Protein AF-A0A9X3S2H2-F1 (afdb_monomer_lite)

Organism: NCBI:txid490573

Sequence (123 aa):
MFLLLKLIRPFLVLVVLVGVYLFAPAIGSVNGKTLHRGVVKGVGGTADVGSKKCSKRGSVTWRCRVYEKGGSDPVTYTVRMRDRRCWSARRASAYTAEGDPLALRASGCLRLRDQVYALAGIG

Foldseek 3Di:
DVVVVVVVVVVVVVVVVVVCQVAPAADDADFQQLVQVVQCVFFVFDCDDPFNGWDDPDDFWTWYWTHHDVHPDTFIWIWGDDPSFKIKIATPDPDDDVVRSTDRIGIDGGGNNSVVCSVVVPD

pLDDT: mean 74.31, std 12.18, range [46.06, 91.38]

Radius of gyration: 18.25 Å; chains: 1; bounding box: 33×25×64 Å

Structure (mmCIF, N/CA/C/O backbone):
data_AF-A0A9X3S2H2-F1
#
_entry.id   AF-A0A9X3S2H2-F1
#
loop_
_atom_site.group_PDB
_atom_site.id
_atom_site.type_symbol
_atom_site.label_atom_id
_atom_site.label_alt_id
_atom_site.label_comp_id
_atom_site.label_asym_id
_atom_site.label_entity_id
_atom_site.label_seq_id
_atom_site.pdbx_PDB_ins_code
_atom_site.Cartn_x
_atom_site.Cartn_y
_atom_site.Cartn_z
_atom_site.occupancy
_atom_site.B_iso_or_equiv
_atom_site.auth_seq_id
_atom_site.auth_comp_id
_atom_site.auth_asym_id
_atom_site.auth_atom_id
_atom_site.pdbx_PDB_model_num
ATOM 1 N N . MET A 1 1 ? -10.336 -15.486 47.677 1.00 51.84 1 MET A N 1
ATOM 2 C CA . MET A 1 1 ? -11.173 -15.792 46.490 1.00 51.84 1 MET A CA 1
ATOM 3 C C . MET A 1 1 ? -11.837 -14.557 45.858 1.00 51.84 1 MET A C 1
ATOM 5 O O . MET A 1 1 ? -11.820 -14.447 44.641 1.00 51.84 1 MET A O 1
ATOM 9 N N . PHE A 1 2 ? -12.342 -13.582 46.633 1.00 52.81 2 PHE A N 1
ATOM 10 C CA . PHE A 1 2 ? -12.991 -12.361 46.102 1.00 52.81 2 PHE A CA 1
ATOM 11 C C . PHE A 1 2 ? -12.082 -11.394 45.304 1.00 52.81 2 PHE A C 1
ATOM 13 O O . PHE A 1 2 ? -12.564 -10.699 44.412 1.00 52.81 2 PHE A O 1
ATOM 20 N N . LEU A 1 3 ? -10.771 -11.362 45.576 1.00 54.28 3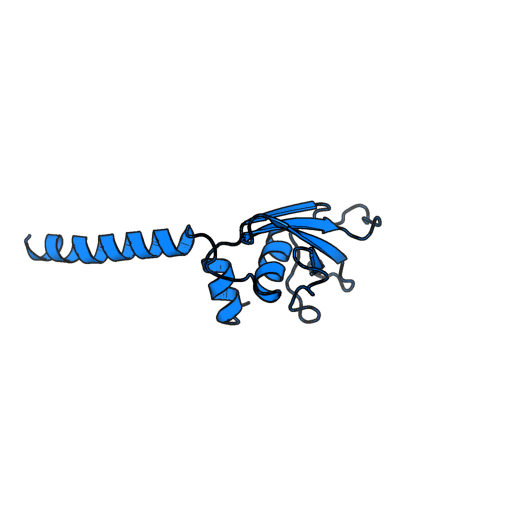 LEU A N 1
ATOM 21 C CA . LEU A 1 3 ? -9.799 -10.527 44.843 1.00 54.28 3 LEU A CA 1
ATOM 22 C C . LEU A 1 3 ? -9.513 -11.036 43.418 1.00 54.28 3 LEU A C 1
ATOM 24 O O . LEU A 1 3 ? -9.395 -10.231 42.497 1.00 54.28 3 LEU A O 1
ATOM 28 N N . LEU A 1 4 ? -9.485 -12.359 43.215 1.00 54.19 4 LEU A N 1
ATOM 29 C CA . LEU A 1 4 ? -9.275 -12.977 41.898 1.00 54.19 4 LEU A CA 1
ATOM 30 C C . LEU A 1 4 ? -10.429 -12.661 40.934 1.00 54.19 4 LEU A C 1
ATOM 32 O O . LEU A 1 4 ? -10.181 -12.261 39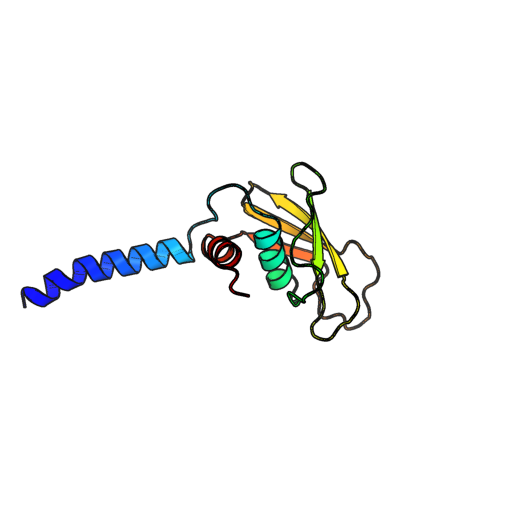.802 1.00 54.19 4 LEU A O 1
ATOM 36 N N . LEU A 1 5 ? -11.686 -12.716 41.394 1.00 53.69 5 LEU A N 1
ATOM 37 C CA . LEU A 1 5 ? -12.850 -12.346 40.572 1.00 53.69 5 LEU A CA 1
ATOM 38 C C . LEU A 1 5 ? -12.875 -10.863 40.167 1.00 53.69 5 LEU A C 1
ATOM 40 O O . LEU A 1 5 ? -13.335 -10.534 39.073 1.00 53.69 5 LEU A O 1
ATOM 44 N N . LYS A 1 6 ? -12.354 -9.963 41.012 1.00 55.94 6 LYS A N 1
ATOM 45 C CA . LYS A 1 6 ? -12.250 -8.530 40.688 1.00 55.94 6 LYS A CA 1
ATOM 46 C C . LYS A 1 6 ? -11.184 -8.227 39.637 1.00 55.94 6 LYS A C 1
ATOM 48 O O . LYS A 1 6 ? -11.351 -7.251 38.917 1.00 55.94 6 LYS A O 1
ATOM 53 N N . LEU A 1 7 ? -10.145 -9.057 39.526 1.00 59.00 7 LEU A N 1
ATOM 54 C CA . LEU A 1 7 ? -9.097 -8.954 38.503 1.00 59.00 7 LEU A CA 1
ATOM 55 C C . LEU A 1 7 ? -9.496 -9.595 37.167 1.00 59.00 7 LEU A C 1
ATOM 57 O O . LEU A 1 7 ? -9.033 -9.153 36.120 1.00 59.00 7 LEU A O 1
ATOM 61 N N . ILE A 1 8 ? -10.412 -10.568 37.174 1.00 68.19 8 ILE A N 1
ATOM 62 C CA . ILE A 1 8 ? -10.904 -11.211 35.945 1.00 68.19 8 ILE A CA 1
ATOM 63 C C . ILE A 1 8 ? -11.622 -10.210 35.031 1.00 68.19 8 ILE A C 1
ATOM 65 O O . ILE A 1 8 ? -11.403 -10.232 33.825 1.00 68.19 8 ILE A O 1
ATOM 69 N N . ARG A 1 9 ? -12.439 -9.299 35.577 1.00 71.88 9 ARG A N 1
ATOM 70 C CA . ARG A 1 9 ? -13.131 -8.261 34.785 1.00 71.88 9 ARG A CA 1
ATOM 71 C C . ARG A 1 9 ? -12.183 -7.318 34.030 1.00 71.88 9 ARG A C 1
ATOM 73 O O . ARG A 1 9 ? -12.332 -7.225 32.814 1.00 71.88 9 ARG A O 1
ATOM 80 N N . PRO A 1 10 ? -11.224 -6.626 34.674 1.00 74.94 10 PRO A N 1
ATOM 81 C CA . PRO A 1 10 ? -10.289 -5.763 33.962 1.00 74.94 10 PRO A CA 1
ATOM 82 C C . PRO A 1 10 ? -9.391 -6.565 33.017 1.00 74.94 10 PRO A C 1
ATOM 84 O O . PRO A 1 10 ? -9.087 -6.078 31.933 1.00 74.94 10 PRO A O 1
ATOM 87 N N . PHE A 1 11 ? -9.035 -7.807 33.362 1.00 78.62 11 PHE A N 1
ATOM 88 C CA . PHE A 1 11 ? -8.269 -8.674 32.470 1.00 78.62 11 PHE A CA 1
ATOM 89 C C . PHE A 1 11 ? -9.061 -9.051 31.209 1.00 78.62 11 PHE A C 1
ATOM 91 O O . PHE A 1 11 ? -8.544 -8.930 30.104 1.00 78.62 11 PHE A O 1
ATOM 98 N N . LEU A 1 12 ? -10.340 -9.416 31.344 1.00 80.94 12 LEU A N 1
ATOM 99 C CA . LEU A 1 12 ? -11.239 -9.665 30.212 1.00 80.94 12 LEU A CA 1
ATOM 100 C C . LEU A 1 12 ? -11.418 -8.422 29.340 1.00 80.94 12 LEU A C 1
ATOM 102 O O . LEU A 1 12 ? -11.339 -8.523 28.120 1.00 80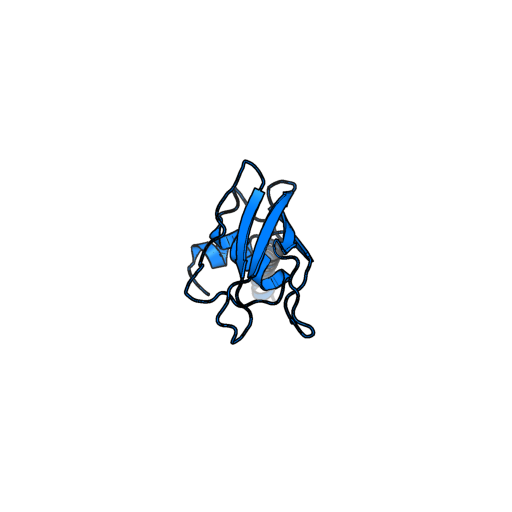.94 12 LEU A O 1
ATOM 106 N N . VAL A 1 13 ? -11.611 -7.248 29.947 1.00 80.25 13 VAL A N 1
ATOM 107 C CA . VAL A 1 13 ? -11.705 -5.978 29.209 1.00 80.25 13 VAL A CA 1
ATOM 108 C C . VAL A 1 13 ? -10.418 -5.708 28.431 1.00 80.25 13 VAL A C 1
ATOM 110 O O . VAL A 1 13 ? -10.477 -5.325 27.265 1.00 80.25 13 VAL A O 1
ATOM 113 N N . LEU A 1 14 ? -9.257 -5.962 29.035 1.00 81.75 14 LEU A N 1
ATOM 114 C CA . LEU A 1 14 ? -7.963 -5.776 28.389 1.00 81.75 14 LEU A CA 1
ATOM 115 C C . LEU A 1 14 ? -7.757 -6.764 27.231 1.00 81.75 14 LEU A C 1
ATOM 117 O O . LEU A 1 14 ? -7.340 -6.354 26.152 1.00 81.75 14 LEU A O 1
ATOM 121 N N . VAL A 1 15 ? -8.129 -8.035 27.402 1.00 82.62 15 VAL A N 1
ATOM 122 C CA . VAL A 1 15 ? -8.091 -9.046 26.332 1.00 82.62 15 VAL A CA 1
ATOM 123 C C . VAL A 1 15 ? -9.022 -8.668 25.179 1.00 82.62 15 VAL A C 1
ATOM 125 O O . VAL A 1 15 ? -8.619 -8.748 24.019 1.00 82.62 15 VAL A O 1
ATOM 128 N N . VAL A 1 16 ? -10.239 -8.203 25.474 1.00 81.06 16 VAL A N 1
ATOM 129 C CA . VAL A 1 16 ? -11.184 -7.730 24.452 1.00 81.06 16 VAL A CA 1
ATOM 130 C C . VAL A 1 16 ? -10.622 -6.513 23.719 1.00 81.06 16 VAL A C 1
ATOM 132 O O . VAL A 1 16 ? -10.649 -6.489 22.492 1.00 81.06 16 VAL A O 1
ATOM 135 N N . LEU A 1 17 ? -10.047 -5.538 24.427 1.00 76.75 17 LEU A N 1
ATOM 136 C CA . LEU A 1 17 ? -9.410 -4.369 23.815 1.00 76.75 17 LEU A CA 1
ATOM 137 C C . LEU A 1 17 ? -8.230 -4.754 22.918 1.00 76.75 17 LEU A C 1
ATOM 139 O O . LEU A 1 17 ? -8.116 -4.235 21.809 1.00 76.75 17 LEU A O 1
ATOM 143 N N . VAL A 1 18 ? -7.384 -5.692 23.352 1.00 78.31 18 VAL A N 1
ATOM 144 C CA . VAL A 1 18 ? -6.272 -6.216 22.545 1.00 78.31 18 VAL A CA 1
ATOM 145 C C . VAL A 1 18 ? -6.798 -6.952 21.310 1.00 78.31 18 VAL A C 1
ATOM 147 O O . VAL A 1 18 ? -6.300 -6.735 20.205 1.00 78.31 18 VAL A O 1
ATOM 150 N N . GLY A 1 19 ? -7.843 -7.768 21.462 1.00 71.88 19 GLY A N 1
ATOM 151 C CA . GLY A 1 19 ? -8.510 -8.435 20.346 1.00 71.88 19 GLY A CA 1
ATOM 152 C C . GLY A 1 19 ? -9.057 -7.429 19.333 1.00 71.88 19 GLY A C 1
ATOM 153 O O . GLY A 1 19 ? -8.731 -7.492 18.148 1.00 71.88 19 GLY A O 1
ATOM 154 N N . VAL A 1 20 ? -9.808 -6.430 19.793 1.00 73.38 20 VAL A N 1
ATOM 155 C CA . VAL A 1 20 ? -10.319 -5.351 18.939 1.00 73.38 20 VAL A CA 1
ATOM 156 C C . VAL A 1 20 ? -9.164 -4.607 18.266 1.00 73.38 20 VAL A C 1
ATOM 158 O O . VAL A 1 20 ? -9.209 -4.400 17.063 1.00 73.38 20 VAL A O 1
ATOM 161 N N . TYR A 1 21 ? -8.082 -4.277 18.965 1.00 65.44 21 TYR A N 1
ATOM 162 C CA . TYR A 1 21 ? -6.929 -3.597 18.369 1.00 65.44 21 TYR A CA 1
ATOM 163 C C . TYR A 1 21 ? -6.258 -4.400 17.235 1.00 65.44 21 TYR A C 1
ATOM 165 O O . TYR A 1 21 ? -5.850 -3.839 16.212 1.00 65.44 21 TYR A O 1
ATOM 173 N N . LEU A 1 22 ? -6.158 -5.723 17.389 1.00 64.75 22 LEU A N 1
ATOM 174 C CA . LEU A 1 22 ? -5.511 -6.608 16.416 1.00 64.75 22 LEU A CA 1
ATOM 175 C C . LEU A 1 22 ? -6.397 -6.947 15.208 1.00 64.75 22 LEU A C 1
ATOM 177 O O . LEU A 1 22 ? -5.871 -7.151 14.103 1.00 64.75 22 LEU A O 1
ATOM 181 N N . PHE A 1 23 ? -7.714 -7.020 15.413 1.00 60.62 23 PHE A N 1
ATOM 182 C CA . PHE A 1 23 ? -8.678 -7.475 14.408 1.00 60.62 23 PHE A CA 1
ATOM 183 C C . PHE A 1 23 ? -9.555 -6.362 13.828 1.00 60.62 23 PHE A C 1
ATOM 185 O O . PHE A 1 23 ? -10.134 -6.560 12.760 1.00 60.62 23 PHE A O 1
ATOM 192 N N . ALA A 1 24 ? -9.630 -5.189 14.461 1.00 62.00 24 ALA A N 1
ATOM 193 C CA . ALA A 1 24 ? -10.448 -4.098 13.954 1.00 62.00 24 ALA A CA 1
ATOM 194 C C . ALA A 1 24 ? -9.930 -3.605 12.593 1.00 62.00 24 ALA A C 1
ATOM 196 O O . ALA A 1 24 ? -8.718 -3.442 12.382 1.00 62.00 24 ALA A O 1
ATOM 197 N N . PRO A 1 25 ? -10.845 -3.329 11.652 1.00 57.88 25 PRO A N 1
ATOM 198 C CA . PRO A 1 25 ? -10.495 -2.692 10.394 1.00 57.88 25 PRO A CA 1
ATOM 199 C C . PRO A 1 25 ? -10.009 -1.257 10.648 1.00 57.88 25 PRO A C 1
ATOM 201 O O . PRO A 1 25 ? -10.492 -0.590 11.561 1.00 57.88 25 PRO A O 1
ATOM 204 N N . ALA A 1 26 ? -9.080 -0.762 9.822 1.00 61.03 26 ALA A N 1
ATOM 205 C CA . ALA A 1 26 ? -8.590 0.618 9.909 1.00 61.03 26 ALA A CA 1
ATOM 206 C C . ALA A 1 26 ? -9.753 1.634 9.950 1.00 61.03 26 ALA A C 1
ATOM 208 O O . ALA A 1 26 ? -10.748 1.469 9.232 1.00 61.03 26 ALA A O 1
ATOM 209 N N . ILE A 1 27 ? -9.642 2.663 10.795 1.00 57.47 27 ILE A N 1
ATOM 210 C CA . ILE A 1 27 ? -10.676 3.685 11.004 1.00 57.47 27 ILE A CA 1
ATOM 211 C C . ILE A 1 27 ? -10.229 4.970 10.299 1.00 57.47 27 ILE A C 1
ATOM 213 O O . ILE A 1 27 ? -9.187 5.534 10.623 1.00 57.47 27 ILE A O 1
ATOM 217 N N . GLY A 1 28 ? -11.022 5.454 9.338 1.00 59.81 28 GLY A N 1
ATOM 218 C CA . GLY A 1 28 ? -10.768 6.716 8.630 1.00 59.81 28 GLY A CA 1
ATOM 219 C C . GLY A 1 28 ? -10.132 6.568 7.241 1.00 59.81 28 GLY A C 1
ATOM 220 O O . GLY A 1 28 ? -10.169 5.503 6.623 1.00 59.81 28 GLY A O 1
ATOM 221 N N . SER A 1 29 ? -9.610 7.676 6.705 1.00 62.44 29 SER A N 1
ATOM 222 C CA . SER A 1 29 ? -8.995 7.725 5.375 1.00 62.44 29 SER A CA 1
ATOM 223 C C . SER A 1 29 ? -7.592 7.109 5.399 1.00 62.44 29 SER A C 1
ATOM 225 O O . SER A 1 29 ? -6.715 7.503 6.164 1.00 62.44 29 SER A O 1
ATOM 227 N N . VAL A 1 30 ? -7.368 6.115 4.542 1.00 68.06 30 VAL A N 1
ATOM 228 C CA . VAL A 1 30 ? -6.067 5.452 4.417 1.00 68.06 30 VAL A CA 1
ATOM 229 C C . VAL A 1 30 ? -5.024 6.443 3.898 1.00 68.06 30 VAL A C 1
ATOM 231 O O . VAL A 1 30 ? -5.140 6.961 2.785 1.00 68.06 30 VAL A O 1
ATOM 234 N N . ASN A 1 31 ? -3.990 6.689 4.705 1.00 77.88 31 ASN A N 1
ATOM 235 C CA . ASN A 1 31 ? -2.847 7.514 4.326 1.00 77.88 31 ASN A CA 1
ATOM 236 C C . ASN A 1 31 ? -1.890 6.713 3.421 1.00 77.88 31 ASN A C 1
ATOM 238 O O . ASN A 1 31 ? -1.727 5.501 3.577 1.00 77.88 31 ASN A O 1
ATOM 242 N N . GLY A 1 32 ? -1.198 7.393 2.503 1.00 79.88 32 GLY A N 1
ATOM 243 C CA . GLY A 1 32 ? -0.246 6.777 1.575 1.00 79.88 32 GLY A CA 1
ATOM 244 C C . GLY A 1 32 ? 0.904 6.035 2.265 1.00 79.88 32 GLY A C 1
ATOM 245 O O . GLY A 1 32 ? 1.446 5.098 1.685 1.00 79.88 32 GLY A O 1
ATOM 246 N N . LYS A 1 33 ? 1.253 6.401 3.508 1.00 80.75 33 LYS A N 1
ATOM 247 C CA . LYS A 1 33 ? 2.234 5.672 4.338 1.00 80.75 33 LYS A CA 1
ATOM 248 C C . LYS A 1 33 ? 1.698 4.320 4.823 1.00 80.75 33 LYS A C 1
ATOM 250 O O . LYS A 1 33 ? 2.362 3.300 4.671 1.00 80.75 33 LYS A O 1
ATOM 255 N N . THR A 1 34 ? 0.478 4.306 5.363 1.00 80.00 34 THR A N 1
ATOM 256 C CA . THR A 1 34 ? -0.213 3.085 5.808 1.00 80.00 34 THR A CA 1
ATOM 257 C C . THR A 1 34 ? -0.394 2.115 4.647 1.00 80.00 34 THR A C 1
ATOM 259 O O . THR A 1 34 ? -0.080 0.932 4.766 1.00 80.00 34 THR A O 1
ATOM 262 N N . LEU A 1 35 ? -0.831 2.636 3.495 1.00 84.38 35 LEU A N 1
ATOM 263 C CA . LEU A 1 35 ? -0.983 1.836 2.286 1.00 84.38 35 LEU A CA 1
ATOM 264 C C . LEU A 1 35 ? 0.354 1.258 1.820 1.00 84.38 35 LEU A C 1
ATOM 266 O O . LEU A 1 35 ? 0.413 0.083 1.476 1.00 84.38 35 LEU A O 1
ATOM 270 N N . HIS A 1 36 ? 1.427 2.054 1.852 1.00 86.56 36 HIS A N 1
ATOM 271 C CA . HIS A 1 36 ? 2.748 1.596 1.439 1.00 86.56 36 HIS A CA 1
ATOM 272 C C . HIS A 1 36 ? 3.214 0.390 2.249 1.00 86.56 36 HIS A C 1
ATOM 274 O O . HIS A 1 36 ? 3.614 -0.600 1.648 1.00 86.56 36 HIS A O 1
ATOM 280 N N . ARG A 1 37 ? 3.076 0.410 3.578 1.00 81.06 37 ARG A N 1
ATOM 281 C CA . ARG A 1 37 ? 3.447 -0.747 4.407 1.00 81.06 37 ARG A CA 1
ATOM 282 C C . ARG A 1 37 ? 2.600 -1.976 4.147 1.00 81.06 37 ARG A C 1
ATOM 284 O O . ARG A 1 37 ? 3.150 -3.070 4.069 1.00 81.06 37 ARG A O 1
ATOM 291 N N . GLY A 1 38 ? 1.285 -1.802 4.010 1.00 83.50 38 GLY A N 1
ATOM 292 C CA . GLY A 1 38 ? 0.400 -2.908 3.654 1.00 83.50 38 GLY A CA 1
ATOM 293 C C . GLY A 1 38 ? 0.855 -3.568 2.354 1.00 83.50 38 GLY A C 1
ATOM 294 O O . GLY A 1 38 ? 1.020 -4.784 2.306 1.00 83.50 38 GLY A O 1
ATOM 295 N N . VAL A 1 39 ? 1.141 -2.750 1.339 1.00 86.62 39 VAL A N 1
ATOM 296 C CA . VAL A 1 39 ? 1.607 -3.207 0.026 1.00 86.62 39 VAL A CA 1
ATOM 297 C C . VAL A 1 39 ? 2.964 -3.892 0.128 1.00 86.62 39 VAL A C 1
ATOM 299 O O . VAL A 1 39 ? 3.061 -5.025 -0.317 1.00 86.62 39 VAL A O 1
ATOM 302 N N . VAL A 1 40 ? 3.967 -3.269 0.758 1.00 86.44 40 VAL A N 1
ATOM 303 C CA . VAL A 1 40 ? 5.311 -3.842 0.982 1.00 86.44 40 VAL A CA 1
ATOM 304 C C . VAL A 1 40 ? 5.210 -5.221 1.623 1.00 86.44 40 VAL A C 1
ATOM 306 O O . VAL A 1 40 ? 5.747 -6.187 1.089 1.00 86.44 40 VAL A O 1
ATOM 309 N N . LYS A 1 41 ? 4.443 -5.331 2.713 1.00 83.56 41 LYS A N 1
ATOM 310 C CA . LYS A 1 41 ? 4.230 -6.594 3.421 1.00 83.56 41 LYS A CA 1
ATOM 311 C C . LYS A 1 41 ? 3.533 -7.638 2.552 1.00 83.56 41 LYS A C 1
ATOM 313 O O . LYS A 1 41 ? 3.873 -8.810 2.629 1.00 83.56 41 LYS A O 1
ATOM 318 N N . GLY A 1 42 ? 2.546 -7.231 1.756 1.00 84.50 42 GLY A N 1
ATOM 319 C CA . GLY A 1 42 ? 1.793 -8.159 0.915 1.00 84.50 42 GLY A CA 1
ATOM 320 C C . GLY A 1 42 ? 2.524 -8.597 -0.354 1.00 84.50 42 GLY A C 1
ATOM 321 O O . GLY A 1 42 ? 2.226 -9.676 -0.848 1.00 84.50 42 GLY A O 1
ATOM 322 N N . VAL A 1 43 ? 3.462 -7.799 -0.877 1.00 85.25 43 VAL A N 1
ATOM 323 C CA . VAL A 1 43 ? 4.283 -8.176 -2.046 1.00 85.25 43 VAL A CA 1
ATOM 324 C C . VAL A 1 43 ? 5.624 -8.812 -1.669 1.00 85.25 43 VAL A C 1
ATOM 326 O O . VAL A 1 43 ? 6.328 -9.265 -2.563 1.00 85.25 43 VAL A O 1
ATOM 329 N N . GLY A 1 44 ? 5.979 -8.834 -0.378 1.00 81.75 44 GLY A N 1
ATOM 330 C CA . GLY A 1 44 ? 7.243 -9.393 0.119 1.00 81.75 44 GLY A CA 1
ATOM 331 C C . GLY A 1 44 ? 8.458 -8.467 -0.022 1.00 81.75 44 GLY A C 1
ATOM 332 O O . GLY A 1 44 ? 9.586 -8.944 -0.010 1.00 81.75 44 GLY A O 1
ATOM 333 N N . GLY A 1 45 ? 8.249 -7.157 -0.173 1.00 79.19 45 GLY A N 1
ATOM 334 C CA . GLY A 1 45 ? 9.341 -6.188 -0.328 1.00 79.19 45 GLY A CA 1
ATOM 335 C C . GLY A 1 45 ? 9.871 -5.618 0.988 1.00 79.19 45 GLY A C 1
ATOM 336 O O . GLY A 1 45 ? 9.395 -5.954 2.074 1.00 79.19 45 GLY A O 1
ATOM 337 N N . THR A 1 46 ? 10.807 -4.675 0.884 1.00 75.75 46 THR A N 1
ATOM 338 C CA . THR A 1 46 ? 11.323 -3.878 2.006 1.00 75.75 46 THR A CA 1
ATOM 339 C C . THR A 1 46 ? 10.857 -2.423 1.915 1.00 75.75 46 THR A C 1
ATOM 341 O O . THR A 1 46 ? 10.643 -1.859 0.837 1.00 75.75 46 THR A O 1
ATOM 344 N N . ALA A 1 47 ? 10.650 -1.804 3.080 1.00 64.12 47 ALA A N 1
ATOM 345 C CA . ALA A 1 47 ? 10.3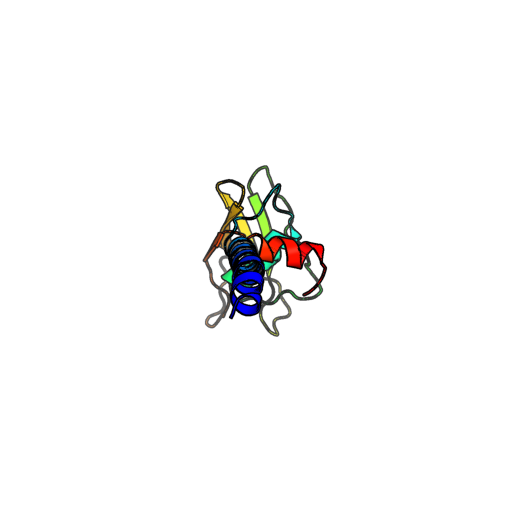06 -0.391 3.196 1.00 64.12 47 ALA A CA 1
ATOM 346 C C . ALA A 1 47 ? 11.593 0.447 3.264 1.00 64.12 47 ALA A C 1
ATOM 348 O O . ALA A 1 47 ? 11.926 0.989 4.313 1.00 64.12 47 ALA A O 1
ATOM 349 N N . ASP A 1 48 ? 12.351 0.499 2.170 1.00 58.59 48 ASP A N 1
ATOM 350 C CA . ASP A 1 48 ? 13.643 1.191 2.147 1.00 58.59 48 ASP A CA 1
ATOM 351 C C . ASP A 1 48 ? 13.535 2.732 2.035 1.00 58.59 48 ASP A C 1
ATOM 353 O O . ASP A 1 48 ? 12.486 3.300 1.700 1.00 58.59 48 ASP A O 1
ATOM 357 N N . VAL A 1 49 ? 14.641 3.423 2.339 1.00 53.16 49 VAL A N 1
ATOM 358 C CA . VAL A 1 49 ? 14.734 4.851 2.726 1.00 53.16 49 VAL A CA 1
ATOM 359 C C . VAL A 1 49 ? 14.166 5.841 1.690 1.00 53.16 49 VAL A C 1
ATOM 361 O O . VAL A 1 49 ? 13.694 6.923 2.062 1.00 53.16 49 VAL A O 1
ATOM 364 N N . GLY A 1 50 ? 14.154 5.478 0.404 1.00 55.78 50 GLY A N 1
ATOM 365 C CA . GLY A 1 50 ? 13.863 6.388 -0.712 1.00 55.78 50 GLY A CA 1
ATOM 366 C C . GLY A 1 50 ? 12.382 6.655 -1.014 1.00 55.78 50 GLY A C 1
ATOM 367 O O . GLY A 1 50 ? 12.056 7.690 -1.596 1.00 55.78 50 GLY A O 1
ATOM 368 N N . SER A 1 51 ? 11.449 5.770 -0.638 1.00 59.50 51 SER A N 1
ATOM 369 C CA . SER A 1 51 ? 10.022 5.920 -0.997 1.00 59.50 51 SER A CA 1
ATOM 370 C C . SER A 1 51 ? 9.075 5.596 0.155 1.00 59.50 51 SER A C 1
ATOM 372 O O . SER A 1 51 ? 8.353 4.617 0.126 1.00 59.50 51 SER A O 1
ATOM 374 N N . LYS A 1 52 ? 8.985 6.479 1.153 1.00 69.12 52 LYS A N 1
ATOM 375 C CA . LYS A 1 52 ? 8.220 6.224 2.394 1.00 69.12 52 LYS A CA 1
ATOM 376 C C . LYS A 1 52 ? 6.685 6.275 2.266 1.00 69.12 52 LYS A C 1
ATOM 378 O O . LYS A 1 52 ? 5.985 6.101 3.265 1.00 69.12 52 LYS A O 1
ATOM 383 N N . LYS A 1 53 ? 6.128 6.583 1.089 1.00 81.19 53 LYS A N 1
ATOM 384 C CA . LYS A 1 53 ? 4.675 6.741 0.888 1.00 81.19 53 LYS A CA 1
ATOM 385 C C . LYS A 1 53 ? 4.238 6.389 -0.530 1.00 81.19 53 LYS A C 1
ATOM 387 O O . LYS A 1 53 ? 4.922 6.714 -1.496 1.00 81.19 53 LYS A O 1
ATOM 392 N N . CYS A 1 54 ? 3.044 5.816 -0.653 1.00 85.12 54 CYS A N 1
ATOM 393 C CA . CYS A 1 54 ? 2.352 5.736 -1.931 1.00 85.12 54 CYS A CA 1
ATOM 394 C C . CYS A 1 54 ? 1.816 7.113 -2.329 1.00 85.12 54 CYS A C 1
ATOM 396 O O . CYS A 1 54 ? 1.256 7.838 -1.502 1.00 85.12 54 CYS A O 1
ATOM 398 N N . SER A 1 55 ? 1.928 7.444 -3.612 1.00 86.88 55 SER A N 1
ATOM 399 C CA . SER A 1 55 ? 1.364 8.662 -4.190 1.00 86.88 55 SER A CA 1
ATOM 400 C C . SER A 1 55 ? -0.033 8.390 -4.726 1.00 86.88 55 SER A C 1
ATOM 402 O O . SER A 1 55 ? -0.246 7.445 -5.487 1.00 86.88 55 SER A O 1
ATOM 404 N N . LYS A 1 56 ? -0.998 9.225 -4.346 1.00 87.06 56 LYS A N 1
ATOM 405 C CA . LYS A 1 56 ? -2.374 9.134 -4.836 1.00 87.06 56 LYS A CA 1
ATOM 406 C C . LYS A 1 56 ? -2.426 9.600 -6.299 1.00 87.06 56 LYS A C 1
ATOM 408 O O . LYS A 1 56 ? -1.910 10.663 -6.620 1.00 87.06 56 LYS A O 1
ATOM 413 N N . ARG A 1 57 ? -3.014 8.791 -7.185 1.00 84.44 57 ARG A N 1
ATOM 414 C CA . ARG A 1 57 ? -3.136 9.029 -8.644 1.00 84.44 57 ARG A CA 1
ATOM 415 C C . ARG A 1 57 ? -4.588 9.251 -9.095 1.00 84.44 57 ARG A C 1
ATOM 417 O O . ARG A 1 57 ? -4.830 9.430 -10.280 1.00 84.44 57 ARG A O 1
ATOM 424 N N . GLY A 1 58 ? -5.546 9.208 -8.172 1.00 81.12 58 GLY A N 1
ATOM 425 C CA . GLY A 1 58 ? -6.976 9.390 -8.424 1.00 81.12 58 GLY A CA 1
ATOM 426 C C . GLY A 1 58 ? -7.779 9.221 -7.135 1.00 81.12 58 GLY A C 1
ATOM 427 O O . GLY A 1 58 ? -7.206 9.210 -6.048 1.00 81.12 58 GLY A O 1
ATOM 428 N N . SER A 1 59 ? -9.097 9.043 -7.225 1.00 78.75 59 SER A N 1
ATOM 429 C CA . SER A 1 59 ? -9.955 8.862 -6.040 1.00 78.75 59 SER A CA 1
ATOM 430 C C . SER A 1 59 ? -9.619 7.585 -5.257 1.00 78.75 59 SER A C 1
ATOM 432 O O . SER A 1 59 ? -9.490 7.631 -4.031 1.00 78.75 59 SER A O 1
ATOM 434 N N . VAL A 1 60 ? -9.403 6.473 -5.969 1.00 83.50 60 VAL A N 1
ATOM 435 C CA . VAL A 1 60 ? -9.155 5.132 -5.399 1.00 83.50 60 VAL A CA 1
ATOM 436 C C . VAL A 1 60 ? -7.823 4.508 -5.819 1.00 83.50 60 VAL A C 1
ATOM 438 O O . VAL A 1 60 ? -7.466 3.442 -5.322 1.00 83.50 60 VAL A O 1
ATOM 441 N N . THR A 1 61 ? -7.079 5.149 -6.719 1.00 89.31 61 THR A N 1
ATOM 442 C CA . THR A 1 61 ? -5.845 4.597 -7.292 1.00 89.31 61 THR A CA 1
ATOM 443 C C . THR A 1 61 ? -4.615 5.274 -6.704 1.00 89.31 61 THR A C 1
ATOM 445 O O . THR A 1 61 ? -4.552 6.498 -6.580 1.00 89.31 61 THR A O 1
ATOM 448 N N . TRP A 1 62 ? -3.613 4.468 -6.387 1.00 90.19 62 TRP A N 1
ATOM 449 C CA . TRP A 1 62 ? -2.346 4.856 -5.794 1.00 90.19 62 TRP A CA 1
ATOM 450 C C . TRP A 1 62 ? -1.196 4.221 -6.566 1.00 90.19 62 TRP A C 1
ATOM 452 O O . TRP A 1 62 ? -1.343 3.171 -7.189 1.00 90.19 62 TRP A O 1
ATOM 462 N N . ARG A 1 63 ? -0.035 4.862 -6.521 1.00 89.75 63 ARG A N 1
ATOM 463 C CA . ARG A 1 63 ? 1.215 4.332 -7.049 1.00 89.75 63 ARG A CA 1
ATOM 464 C C . ARG A 1 63 ? 2.197 4.185 -5.897 1.00 89.75 63 ARG A C 1
ATOM 466 O O . ARG A 1 63 ? 2.490 5.164 -5.214 1.00 89.75 63 ARG A O 1
ATOM 473 N N . CYS A 1 64 ? 2.686 2.973 -5.691 1.00 87.56 64 CYS A N 1
ATOM 474 C CA . CYS A 1 64 ? 3.632 2.639 -4.636 1.00 87.56 64 CYS A CA 1
ATOM 475 C C . CYS A 1 64 ? 4.936 2.169 -5.276 1.00 87.56 64 CYS A C 1
ATOM 477 O O . CYS A 1 64 ? 4.901 1.409 -6.239 1.00 87.56 64 CYS A O 1
ATOM 479 N N . ARG A 1 65 ? 6.072 2.618 -4.752 1.00 86.56 65 ARG A N 1
ATOM 480 C CA . ARG A 1 65 ? 7.384 2.068 -5.096 1.00 86.56 65 ARG A CA 1
ATOM 481 C C . ARG A 1 65 ? 7.793 1.134 -3.972 1.00 86.56 65 ARG A C 1
ATOM 483 O O . ARG A 1 65 ? 7.664 1.514 -2.813 1.00 86.56 65 ARG A O 1
ATOM 490 N N . VAL A 1 66 ? 8.196 -0.078 -4.312 1.00 85.06 66 VAL A N 1
ATOM 491 C CA . VAL A 1 66 ? 8.611 -1.101 -3.356 1.00 85.06 66 VAL A CA 1
ATOM 492 C C . VAL A 1 66 ? 9.996 -1.571 -3.753 1.00 85.06 66 VAL A C 1
ATOM 494 O O . VAL A 1 66 ? 10.231 -1.825 -4.931 1.00 85.06 66 VAL A O 1
ATOM 497 N N . TYR A 1 67 ? 10.888 -1.659 -2.778 1.00 80.75 67 TYR A N 1
ATOM 498 C CA . TYR A 1 67 ? 12.231 -2.171 -2.982 1.00 80.75 67 TYR A CA 1
ATOM 499 C C . TYR A 1 67 ? 12.262 -3.664 -2.677 1.00 80.75 67 TYR A C 1
ATOM 501 O O . TYR A 1 67 ? 11.501 -4.167 -1.844 1.00 80.75 67 TYR A O 1
ATOM 509 N N . GLU A 1 68 ? 13.126 -4.369 -3.389 1.00 77.56 68 GLU A N 1
ATOM 510 C CA . GLU A 1 68 ? 13.516 -5.719 -3.025 1.00 77.56 68 GLU A CA 1
ATOM 511 C C . GLU A 1 68 ? 14.530 -5.671 -1.879 1.00 77.56 68 GLU A C 1
ATOM 513 O O . GLU A 1 68 ? 15.264 -4.694 -1.718 1.00 77.56 68 GLU A O 1
ATOM 518 N N . LYS A 1 69 ? 14.608 -6.739 -1.085 1.00 71.88 69 LYS A N 1
ATOM 519 C CA . LYS A 1 69 ? 15.636 -6.865 -0.056 1.00 71.88 69 LYS A CA 1
ATOM 520 C C . LYS A 1 69 ? 17.024 -6.923 -0.708 1.00 71.88 69 LYS A C 1
ATOM 522 O O . LYS A 1 69 ? 17.387 -7.938 -1.283 1.00 71.88 69 LYS A O 1
ATOM 527 N N . GLY A 1 70 ? 17.797 -5.845 -0.572 1.00 68.88 70 GLY A N 1
ATOM 528 C CA . GLY A 1 70 ? 19.132 -5.729 -1.170 1.00 68.88 70 GLY A CA 1
ATOM 529 C C . GLY A 1 70 ? 19.138 -5.258 -2.629 1.00 68.88 70 GLY A C 1
ATOM 530 O O . GLY A 1 70 ? 20.209 -5.185 -3.223 1.00 68.88 70 GLY A O 1
ATOM 531 N N . GLY A 1 71 ? 17.976 -4.917 -3.196 1.00 68.56 71 GLY A N 1
ATOM 532 C CA . GLY A 1 71 ? 17.867 -4.356 -4.542 1.00 68.56 71 GLY A CA 1
ATOM 533 C C . GLY A 1 71 ? 17.974 -2.829 -4.548 1.00 68.56 71 GLY A C 1
ATOM 534 O O . GLY A 1 71 ? 17.375 -2.151 -3.713 1.00 68.56 71 GLY A O 1
ATOM 535 N N . SER A 1 72 ? 18.702 -2.282 -5.522 1.00 70.38 72 SER A N 1
ATOM 536 C CA . SER A 1 72 ? 18.876 -0.829 -5.693 1.00 70.38 72 SER A CA 1
ATOM 537 C C . SER A 1 72 ? 17.712 -0.166 -6.440 1.00 70.38 72 SER A C 1
ATOM 539 O O . SER A 1 72 ? 17.442 1.021 -6.241 1.00 70.38 72 SER A O 1
ATOM 541 N N . ASP A 1 73 ? 16.992 -0.929 -7.268 1.00 77.19 73 ASP A N 1
ATOM 542 C CA . ASP A 1 73 ? 15.945 -0.405 -8.144 1.00 77.19 73 ASP A CA 1
ATOM 543 C C . ASP A 1 73 ? 14.532 -0.646 -7.589 1.00 77.19 73 ASP A C 1
ATOM 545 O O . ASP A 1 73 ? 14.134 -1.786 -7.332 1.00 77.19 73 ASP A O 1
ATOM 549 N N . PRO A 1 74 ? 13.712 0.410 -7.419 1.00 79.69 74 PRO A N 1
ATOM 550 C CA . PRO A 1 74 ? 12.355 0.251 -6.932 1.00 79.69 74 PRO A CA 1
ATOM 551 C C . PRO A 1 74 ? 11.417 -0.286 -8.011 1.00 79.69 74 PRO A C 1
ATOM 553 O O . PRO A 1 74 ? 11.250 0.291 -9.090 1.00 79.69 74 PRO A O 1
ATOM 556 N N . VAL A 1 75 ? 10.633 -1.289 -7.642 1.00 84.06 75 VAL A N 1
ATOM 557 C CA . VAL A 1 75 ? 9.527 -1.787 -8.449 1.00 84.06 75 VAL A CA 1
ATOM 558 C C . VAL A 1 75 ? 8.283 -0.939 -8.211 1.00 84.06 75 VAL A C 1
ATOM 560 O O . VAL A 1 75 ? 7.832 -0.725 -7.083 1.00 84.06 75 VAL A O 1
ATOM 563 N N . THR A 1 76 ? 7.677 -0.461 -9.297 1.00 87.19 76 THR A N 1
ATOM 564 C CA . THR A 1 76 ? 6.445 0.329 -9.217 1.00 87.19 76 THR A CA 1
ATOM 565 C C . THR A 1 76 ? 5.207 -0.565 -9.252 1.00 87.19 76 THR A C 1
ATOM 567 O O . THR A 1 76 ? 5.001 -1.328 -10.193 1.00 87.19 76 THR A O 1
ATOM 570 N N . TYR A 1 77 ? 4.326 -0.385 -8.272 1.00 88.75 77 TYR A N 1
ATOM 571 C CA . TYR A 1 77 ? 3.017 -1.018 -8.168 1.00 88.75 77 TYR A CA 1
ATOM 572 C C . TYR A 1 77 ? 1.894 0.002 -8.342 1.00 88.75 77 TYR A C 1
ATOM 574 O O . TYR A 1 77 ? 1.895 1.080 -7.738 1.00 88.75 77 TYR A O 1
ATOM 582 N N . THR A 1 78 ? 0.897 -0.369 -9.137 1.00 91.19 78 THR A N 1
ATOM 583 C CA . THR A 1 78 ? -0.397 0.306 -9.196 1.00 91.19 78 THR A CA 1
ATOM 584 C C . THR A 1 78 ? -1.322 -0.356 -8.189 1.00 91.19 78 THR A C 1
ATOM 586 O O . THR A 1 78 ? -1.573 -1.558 -8.259 1.00 91.19 78 THR A O 1
ATOM 589 N N . VAL A 1 79 ? -1.832 0.426 -7.246 1.00 90.88 79 VAL A N 1
ATOM 590 C CA . VAL A 1 79 ? -2.648 -0.053 -6.132 1.00 90.88 79 VAL A CA 1
ATOM 591 C C . VAL A 1 79 ? -4.031 0.563 -6.221 1.00 90.88 79 VAL A C 1
ATOM 593 O O . VAL A 1 79 ? -4.176 1.776 -6.337 1.00 90.88 79 VAL A O 1
ATOM 596 N N . ARG A 1 80 ? -5.064 -0.269 -6.170 1.00 91.06 80 ARG A N 1
ATOM 597 C CA . ARG A 1 80 ? -6.460 0.163 -6.171 1.00 91.06 80 ARG A CA 1
ATOM 598 C C . ARG A 1 80 ? -7.083 -0.151 -4.824 1.00 91.06 80 ARG A C 1
ATOM 600 O O . ARG A 1 80 ? -7.037 -1.293 -4.379 1.00 91.06 80 ARG A O 1
ATOM 607 N N . MET A 1 81 ? -7.672 0.858 -4.201 1.00 87.44 81 MET A N 1
ATOM 608 C CA . MET A 1 81 ? -8.436 0.713 -2.970 1.00 87.44 81 MET A CA 1
ATOM 609 C C . MET A 1 81 ? -9.844 0.194 -3.280 1.00 87.44 81 MET A C 1
ATOM 611 O O . MET A 1 81 ? -10.502 0.681 -4.200 1.00 87.44 81 MET A O 1
ATOM 615 N N . ARG A 1 82 ? -10.311 -0.762 -2.479 1.00 83.75 82 ARG A N 1
ATOM 616 C CA . ARG A 1 82 ? -11.693 -1.246 -2.397 1.00 83.75 82 ARG A CA 1
ATOM 617 C C . ARG A 1 82 ? -12.227 -0.951 -0.997 1.00 83.75 82 ARG A C 1
ATOM 619 O O . ARG A 1 82 ? -11.498 -1.081 -0.012 1.00 83.75 82 ARG A O 1
ATOM 626 N N . ASP A 1 83 ? -13.458 -0.459 -0.918 1.00 77.88 83 ASP A N 1
ATOM 627 C CA . ASP A 1 83 ? -14.164 -0.185 0.347 1.00 77.88 83 ASP A CA 1
ATOM 628 C C . ASP A 1 83 ? -13.388 0.703 1.331 1.00 77.88 83 ASP A C 1
ATOM 630 O O . ASP A 1 83 ? -13.506 0.589 2.549 1.00 77.88 83 ASP A O 1
ATOM 634 N N . ARG A 1 84 ? -12.541 1.591 0.791 1.00 73.19 84 ARG A N 1
ATOM 635 C CA . ARG A 1 84 ? -11.642 2.505 1.522 1.00 73.19 84 ARG A CA 1
ATOM 636 C C . ARG A 1 84 ? -10.613 1.834 2.447 1.00 73.19 84 ARG A C 1
ATOM 638 O O . ARG A 1 84 ? -9.802 2.557 3.012 1.00 73.19 84 ARG A O 1
ATOM 645 N N . ARG A 1 85 ? -10.593 0.502 2.581 1.00 78.19 85 ARG A N 1
ATOM 646 C CA . ARG A 1 85 ? -9.748 -0.230 3.552 1.00 78.19 85 ARG A CA 1
ATOM 647 C C . ARG A 1 85 ? -8.989 -1.400 2.940 1.00 78.19 85 ARG A C 1
ATOM 649 O O . ARG A 1 85 ? -7.868 -1.689 3.356 1.00 78.19 85 ARG A O 1
ATOM 656 N N . CYS A 1 86 ? -9.582 -2.060 1.954 1.00 85.62 86 CYS A N 1
ATOM 657 C CA . CYS A 1 86 ? -8.938 -3.133 1.219 1.00 85.62 86 CYS A CA 1
ATOM 658 C C . CYS A 1 86 ? -8.212 -2.574 0.002 1.00 85.62 86 CYS A C 1
ATOM 660 O O . CYS A 1 86 ? -8.537 -1.502 -0.506 1.00 85.62 86 CYS A O 1
ATOM 662 N N . TRP A 1 87 ? -7.187 -3.274 -0.451 1.00 90.06 87 TRP A N 1
ATOM 663 C CA . TRP A 1 87 ? -6.367 -2.853 -1.568 1.00 90.06 87 TRP A CA 1
ATOM 664 C C . TRP A 1 87 ? -5.949 -4.052 -2.407 1.00 90.06 87 TRP A C 1
ATOM 666 O O . TRP A 1 87 ? -5.786 -5.168 -1.917 1.00 90.06 87 TRP A O 1
ATOM 676 N N . SER A 1 88 ? -5.768 -3.796 -3.695 1.00 91.38 88 SER A N 1
ATOM 677 C CA . SER A 1 88 ? -5.179 -4.725 -4.650 1.00 91.38 88 SER A CA 1
ATOM 678 C C . SER A 1 88 ? -4.034 -4.020 -5.364 1.00 91.38 88 SER A C 1
ATOM 680 O O . SER A 1 88 ? -4.254 -2.973 -5.976 1.00 91.38 88 SER A O 1
ATOM 682 N N . ALA A 1 89 ? -2.835 -4.576 -5.282 1.00 90.69 89 ALA A N 1
ATOM 683 C CA . ALA A 1 89 ? -1.634 -4.113 -5.953 1.00 90.69 89 ALA A CA 1
ATOM 684 C C . ALA A 1 89 ? -1.336 -4.980 -7.178 1.00 90.69 89 ALA A C 1
ATOM 686 O O . ALA A 1 89 ? -1.464 -6.204 -7.146 1.00 90.69 89 ALA A O 1
ATOM 687 N N . ARG A 1 90 ? -0.904 -4.333 -8.256 1.00 90.31 90 ARG A N 1
ATOM 688 C CA . ARG A 1 90 ? -0.408 -4.974 -9.472 1.00 90.31 90 ARG A CA 1
ATOM 689 C C . ARG A 1 90 ? 0.880 -4.291 -9.901 1.00 90.31 90 ARG A C 1
ATOM 691 O O . ARG A 1 90 ? 0.922 -3.059 -9.942 1.00 90.31 90 ARG A O 1
ATOM 698 N N . ARG A 1 91 ? 1.906 -5.074 -10.231 1.00 87.62 91 ARG A N 1
ATOM 699 C CA . ARG A 1 91 ? 3.161 -4.557 -10.787 1.00 87.62 91 ARG A CA 1
ATOM 700 C C . ARG A 1 91 ? 2.861 -3.767 -12.065 1.00 87.62 91 ARG A C 1
ATOM 702 O O . ARG A 1 91 ? 2.078 -4.211 -12.904 1.00 87.62 91 ARG A O 1
ATOM 709 N N . ALA A 1 92 ? 3.403 -2.557 -12.164 1.00 84.25 92 ALA A N 1
ATOM 710 C CA . ALA A 1 92 ? 3.219 -1.690 -13.325 1.00 84.25 92 ALA A CA 1
ATOM 711 C C . ALA A 1 92 ? 4.216 -2.014 -14.448 1.00 84.25 92 ALA A C 1
ATOM 713 O O . ALA A 1 92 ? 3.913 -1.757 -15.608 1.00 84.25 92 ALA A O 1
ATOM 714 N N . SER A 1 93 ? 5.385 -2.568 -14.109 1.00 71.44 93 SER A N 1
ATOM 715 C CA . SER A 1 93 ? 6.363 -3.063 -15.077 1.00 71.44 93 SER A CA 1
ATOM 716 C C . SER A 1 93 ? 6.031 -4.496 -15.493 1.00 71.44 93 SER A C 1
ATOM 718 O O . SER A 1 93 ? 5.697 -5.328 -14.650 1.00 71.44 93 SER A O 1
ATOM 720 N N . ALA A 1 94 ? 6.138 -4.780 -16.793 1.00 58.59 94 ALA A N 1
ATOM 721 C CA . ALA A 1 94 ? 6.063 -6.139 -17.333 1.00 58.59 94 ALA A CA 1
ATOM 722 C C . ALA A 1 94 ? 7.371 -6.921 -17.123 1.00 58.59 94 ALA A C 1
ATOM 724 O O . ALA A 1 94 ? 7.363 -8.147 -17.165 1.00 58.59 94 ALA A O 1
ATOM 725 N N . TYR A 1 95 ? 8.476 -6.216 -16.862 1.00 56.06 95 TYR A N 1
ATOM 726 C CA . TYR A 1 95 ? 9.757 -6.842 -16.575 1.00 56.06 95 TYR A CA 1
ATOM 727 C C . TYR A 1 95 ? 9.703 -7.515 -15.203 1.00 56.06 95 TYR A C 1
ATOM 729 O O . TYR A 1 95 ? 9.494 -6.854 -14.181 1.00 56.06 95 TYR A O 1
ATOM 737 N N . THR A 1 96 ? 9.831 -8.834 -15.227 1.00 58.22 96 THR A N 1
ATOM 738 C CA . THR A 1 96 ? 10.073 -9.688 -14.068 1.00 58.22 96 THR A CA 1
ATOM 739 C C . THR A 1 96 ? 11.387 -10.365 -14.382 1.00 58.22 96 THR A C 1
ATOM 741 O O . THR A 1 96 ? 11.461 -11.084 -15.377 1.00 58.22 96 THR A O 1
ATOM 744 N N . ALA A 1 97 ? 12.430 -10.059 -13.616 1.00 55.50 97 ALA A N 1
ATOM 745 C CA . ALA A 1 97 ? 13.653 -10.831 -13.741 1.00 55.50 97 ALA A CA 1
ATOM 746 C C . ALA A 1 97 ? 13.334 -12.261 -13.289 1.00 55.50 97 ALA A C 1
ATOM 748 O O . ALA A 1 97 ? 12.590 -12.461 -12.327 1.00 55.50 97 ALA A O 1
ATOM 749 N N . GLU A 1 98 ? 13.824 -13.262 -14.008 1.00 47.62 98 GLU A N 1
ATOM 750 C CA . GLU A 1 98 ? 13.659 -14.652 -13.599 1.00 47.62 98 GLU A CA 1
ATOM 751 C C . GLU A 1 98 ? 14.330 -14.830 -12.224 1.00 47.62 98 GLU A C 1
ATOM 753 O O . GLU A 1 98 ? 15.526 -14.590 -12.084 1.00 47.62 98 GLU A O 1
ATOM 758 N N . GLY A 1 99 ? 13.537 -15.125 -11.185 1.00 56.56 99 GLY A N 1
ATOM 759 C CA . GLY A 1 99 ? 13.991 -15.139 -9.784 1.00 56.56 99 GLY A CA 1
ATOM 760 C C . GLY A 1 99 ? 13.606 -13.922 -8.925 1.00 56.56 99 GLY A C 1
ATOM 761 O O . GLY A 1 99 ? 13.964 -13.902 -7.752 1.00 56.56 99 GLY A O 1
ATOM 762 N N . ASP A 1 100 ? 12.855 -12.946 -9.453 1.00 65.25 100 ASP A N 1
ATOM 763 C CA . ASP A 1 100 ? 12.312 -11.817 -8.674 1.00 65.25 100 ASP A CA 1
ATOM 764 C C . ASP A 1 100 ? 11.477 -12.329 -7.474 1.00 65.25 100 ASP A C 1
ATOM 766 O O . ASP A 1 100 ? 10.437 -12.969 -7.679 1.00 65.25 100 ASP A O 1
ATOM 770 N N . PRO A 1 101 ? 11.838 -12.023 -6.215 1.00 69.06 101 PRO A N 1
ATOM 771 C CA . PRO A 1 101 ? 11.083 -12.472 -5.043 1.00 69.06 101 PRO A CA 1
ATOM 772 C C . PRO A 1 101 ? 9.812 -11.641 -4.799 1.00 69.06 101 PRO A C 1
ATOM 774 O O . PRO A 1 101 ? 9.010 -11.960 -3.920 1.00 69.06 101 PRO A O 1
ATOM 777 N N . LEU A 1 102 ? 9.617 -10.556 -5.554 1.00 77.94 102 LEU A N 1
ATOM 778 C CA . LEU A 1 102 ? 8.487 -9.645 -5.414 1.00 77.94 102 LEU A CA 1
ATOM 779 C C . LEU A 1 102 ? 7.254 -10.148 -6.175 1.00 77.94 102 LEU A C 1
ATOM 781 O O . LEU A 1 102 ? 7.276 -10.362 -7.388 1.00 77.94 102 LEU A O 1
ATOM 785 N N . ALA A 1 103 ? 6.123 -10.249 -5.478 1.00 82.88 103 ALA A N 1
ATOM 786 C CA . ALA A 1 103 ? 4.895 -10.773 -6.066 1.00 82.88 103 ALA A CA 1
ATOM 787 C C . ALA A 1 103 ? 4.298 -9.847 -7.147 1.00 82.88 103 ALA A C 1
ATOM 789 O O . ALA A 1 103 ? 3.973 -8.689 -6.892 1.00 82.88 103 ALA A O 1
ATOM 790 N N . LEU A 1 104 ? 4.007 -10.393 -8.335 1.00 84.88 104 LEU A N 1
ATOM 791 C CA . LEU A 1 104 ? 3.351 -9.691 -9.458 1.00 84.88 1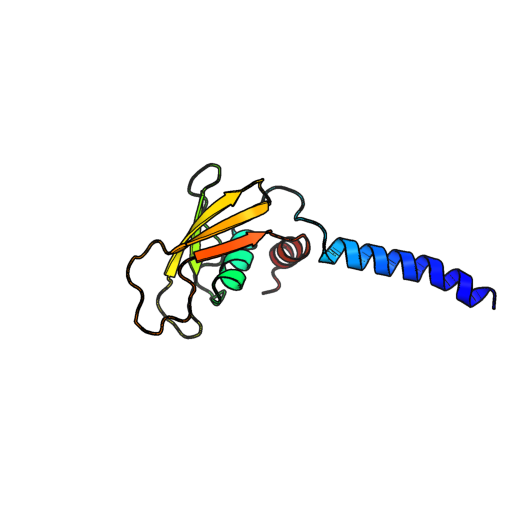04 LEU A CA 1
ATOM 792 C C . LEU A 1 104 ? 2.023 -9.008 -9.083 1.00 84.88 104 LEU A C 1
ATOM 794 O O . LEU A 1 104 ? 1.656 -7.955 -9.626 1.00 84.88 104 LEU A O 1
ATOM 798 N N . ARG A 1 105 ? 1.266 -9.639 -8.184 1.00 86.69 105 ARG A N 1
ATOM 799 C CA . ARG A 1 105 ? -0.003 -9.148 -7.649 1.00 86.69 105 ARG A CA 1
ATOM 800 C C . ARG A 1 105 ? -0.075 -9.473 -6.169 1.00 86.69 105 ARG A C 1
ATOM 802 O O . ARG A 1 105 ? 0.315 -10.556 -5.755 1.00 86.69 105 ARG A O 1
ATOM 809 N N . ALA A 1 10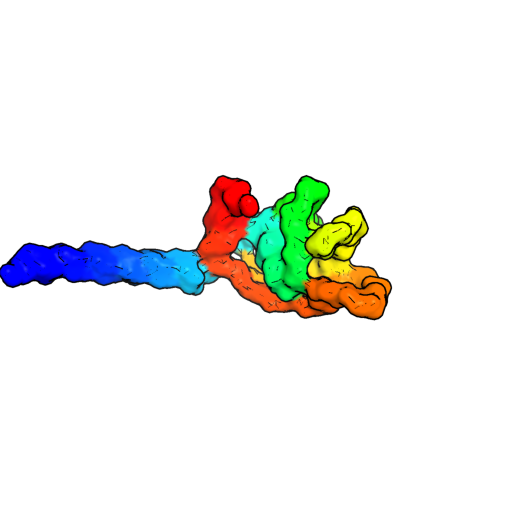6 ? -0.651 -8.559 -5.405 1.00 88.75 106 ALA A N 1
ATOM 810 C CA . ALA A 1 106 ? -0.975 -8.785 -4.007 1.00 88.75 106 ALA A CA 1
ATOM 811 C C . ALA A 1 106 ? -2.299 -8.110 -3.673 1.00 88.75 106 ALA A C 1
ATOM 813 O O . ALA A 1 106 ? -2.686 -7.118 -4.291 1.00 88.75 106 ALA A O 1
ATOM 814 N N . SER A 1 107 ? -2.996 -8.624 -2.675 1.00 89.56 107 SER A N 1
ATOM 815 C CA . SER A 1 107 ? -4.189 -7.984 -2.138 1.00 89.56 107 SER A CA 1
ATOM 816 C C . SER A 1 107 ? -4.236 -8.163 -0.638 1.00 89.56 107 SER A C 1
ATOM 818 O O . SER A 1 107 ? -3.806 -9.187 -0.115 1.00 89.56 107 SER A O 1
ATOM 820 N N . GLY A 1 108 ? -4.796 -7.183 0.051 1.00 86.31 108 GLY A N 1
ATOM 821 C CA . GLY A 1 108 ? -4.956 -7.246 1.490 1.00 86.31 108 GLY A CA 1
ATOM 822 C C . GLY A 1 108 ? -5.925 -6.193 1.988 1.00 86.31 108 GLY A C 1
ATOM 823 O O . GLY A 1 108 ? -6.350 -5.310 1.246 1.00 86.31 108 GLY A O 1
ATOM 824 N N . CYS A 1 109 ? -6.265 -6.277 3.267 1.00 84.25 109 CYS A N 1
ATOM 825 C CA . CYS A 1 109 ? -7.032 -5.245 3.948 1.00 84.25 109 CYS A CA 1
ATOM 826 C C . CYS A 1 109 ? -6.196 -4.646 5.068 1.00 84.25 109 CYS A C 1
ATOM 828 O O . CYS A 1 109 ? -5.509 -5.363 5.797 1.00 84.25 109 CYS A O 1
ATOM 830 N N . LEU A 1 110 ? -6.235 -3.320 5.171 1.00 79.12 110 LEU A N 1
ATOM 831 C CA . LEU A 1 110 ? -5.520 -2.589 6.205 1.00 79.12 110 LEU A CA 1
ATOM 832 C C . LEU A 1 110 ? -6.254 -2.745 7.533 1.00 79.12 110 LEU A C 1
ATOM 834 O O . LEU A 1 110 ? -7.454 -2.469 7.637 1.00 79.12 110 LEU A O 1
ATOM 838 N N . ARG A 1 111 ? -5.519 -3.187 8.550 1.00 73.19 111 ARG A N 1
ATOM 839 C CA . ARG A 1 111 ? -6.024 -3.314 9.917 1.00 73.19 111 ARG A CA 1
ATOM 840 C C . ARG A 1 111 ? -5.657 -2.076 10.724 1.00 73.19 111 ARG A C 1
ATOM 842 O O . ARG A 1 111 ? -4.733 -1.343 10.367 1.00 73.19 111 ARG A O 1
ATOM 849 N N . LEU A 1 112 ? -6.352 -1.866 11.838 1.00 67.81 112 LEU A N 1
ATOM 850 C CA . LEU A 1 112 ? -6.109 -0.741 12.739 1.00 67.81 112 LEU A CA 1
ATOM 851 C C . LEU A 1 112 ? -4.639 -0.669 13.185 1.00 67.81 112 LEU A C 1
ATOM 853 O O . LEU A 1 112 ? -4.030 0.396 13.132 1.00 67.81 112 LEU A O 1
ATOM 857 N N . ARG A 1 113 ? -4.027 -1.817 13.509 1.00 67.69 113 ARG A N 1
ATOM 858 C CA . ARG A 1 113 ? -2.598 -1.901 13.857 1.00 67.69 113 ARG A CA 1
ATOM 859 C C . ARG A 1 113 ? -1.683 -1.290 12.789 1.00 67.69 113 ARG A C 1
ATOM 861 O O . ARG A 1 113 ? -0.741 -0.581 13.122 1.00 67.69 113 ARG A O 1
ATOM 868 N N . ASP A 1 114 ? -1.974 -1.517 11.505 1.00 65.94 114 ASP A N 1
ATOM 869 C CA . ASP A 1 114 ? -1.127 -1.055 10.400 1.00 65.94 114 ASP A CA 1
ATOM 870 C C . ASP A 1 114 ? -1.201 0.477 10.282 1.00 65.94 114 ASP A C 1
ATOM 872 O O . ASP A 1 114 ? -0.224 1.140 9.926 1.00 65.94 114 ASP A O 1
ATOM 876 N N . GLN A 1 115 ? -2.354 1.050 10.642 1.00 66.44 115 GLN A N 1
ATOM 877 C CA . GLN A 1 115 ? -2.561 2.490 10.753 1.00 66.44 115 GLN A CA 1
ATOM 878 C C . GLN A 1 115 ? -1.819 3.081 11.958 1.00 66.44 115 GLN A C 1
ATOM 880 O O . GLN A 1 115 ? -1.150 4.101 11.800 1.00 66.44 115 GLN A O 1
ATOM 885 N N . VAL A 1 116 ? -1.872 2.431 13.125 1.00 66.69 116 VAL A N 1
ATOM 886 C CA . VAL A 1 116 ? -1.175 2.903 14.333 1.00 66.69 116 VAL A CA 1
ATOM 887 C C . VAL A 1 116 ? 0.335 2.876 14.156 1.00 66.69 116 VAL A C 1
ATOM 889 O O . VAL A 1 116 ? 0.983 3.885 14.420 1.00 66.69 116 VAL A O 1
ATOM 892 N N . TYR A 1 117 ? 0.905 1.802 13.603 1.00 68.12 117 TYR A N 1
ATOM 893 C CA . TYR A 1 117 ? 2.334 1.788 13.292 1.00 68.12 117 TYR A CA 1
ATOM 894 C C . TYR A 1 117 ? 2.708 2.925 12.334 1.00 68.12 117 TYR A C 1
ATOM 896 O O . TYR A 1 117 ? 3.807 3.474 12.426 1.00 68.12 117 TYR A O 1
ATOM 904 N N . ALA A 1 118 ? 1.849 3.251 11.359 1.00 63.31 118 ALA A N 1
ATOM 905 C CA . ALA A 1 118 ? 2.145 4.289 10.367 1.00 63.31 118 ALA A CA 1
ATOM 906 C C . ALA A 1 118 ? 2.124 5.694 10.976 1.00 63.31 118 ALA A C 1
ATOM 908 O O . ALA A 1 118 ? 2.902 6.550 10.554 1.00 63.31 118 ALA A O 1
ATOM 909 N N . LEU A 1 119 ? 1.256 5.912 11.966 1.00 64.25 119 LEU A N 1
ATOM 910 C CA . LEU A 1 119 ? 1.183 7.143 12.751 1.00 64.25 119 LEU A CA 1
ATOM 911 C C . LEU A 1 119 ? 2.351 7.260 13.735 1.00 64.25 119 LEU A C 1
ATOM 913 O O . LEU A 1 119 ? 2.945 8.326 13.835 1.00 64.25 119 LEU A O 1
ATOM 917 N N . ALA A 1 120 ? 2.719 6.161 14.398 1.00 61.59 120 ALA A N 1
ATOM 918 C CA . ALA A 1 120 ? 3.793 6.126 15.390 1.00 61.59 120 ALA A CA 1
ATOM 919 C C . ALA A 1 120 ? 5.201 6.270 14.787 1.00 61.59 120 ALA A C 1
ATOM 921 O O . ALA A 1 120 ? 6.174 6.379 15.521 1.00 61.59 120 ALA A O 1
ATOM 922 N N . GLY A 1 121 ? 5.345 6.219 13.458 1.00 54.47 121 GLY A N 1
ATOM 923 C CA . GLY A 1 121 ? 6.651 6.308 12.795 1.00 54.47 121 GLY A CA 1
ATOM 924 C C . GLY A 1 121 ? 7.560 5.092 13.008 1.00 54.47 121 GLY A C 1
ATOM 925 O O . GLY A 1 121 ? 8.623 5.039 12.403 1.00 54.47 121 GLY A O 1
ATOM 926 N N . ILE A 1 122 ? 7.121 4.098 13.785 1.00 51.88 122 ILE A N 1
ATOM 927 C CA . ILE A 1 122 ? 7.836 2.844 14.035 1.00 51.88 122 ILE A CA 1
ATOM 928 C C . ILE A 1 122 ? 7.828 2.036 12.731 1.00 51.88 122 ILE A C 1
ATOM 930 O O . ILE A 1 122 ? 6.754 1.753 12.179 1.00 51.88 122 ILE A O 1
ATOM 934 N N . GLY A 1 123 ? 9.020 1.770 12.197 1.00 46.06 123 GLY A N 1
ATOM 935 C CA . GLY A 1 123 ? 9.294 1.076 10.940 1.00 46.06 123 GLY A CA 1
ATOM 936 C C . GLY A 1 123 ? 10.406 0.067 11.140 1.00 46.06 123 GLY A C 1
ATOM 937 O O . GLY A 1 123 ? 11.346 0.411 11.885 1.00 46.06 123 GLY A O 1
#

Secondary structure (DSSP, 8-state):
-HHHHHHHHHHHHHHHHHHHHHHSBP-SPPPHHHHHHHHHHHHT-B--TT--SPEE-SSSEEEEEEB-TT-SSPEEEEEEEETTTEEEEEES-S---TT--S-SEEEEE-BHHHHHHHHS---